Protein AF-A0A3D3B2U8-F1 (afdb_monomer_lite)

pLDDT: mean 93.52, std 4.07, range [72.19, 98.06]

Radius of gyration: 13.45 Å; chains: 1; bounding box: 21×28×35 Å

Structure (mmCIF, N/CA/C/O backbone):
data_AF-A0A3D3B2U8-F1
#
_entry.id   AF-A0A3D3B2U8-F1
#
loop_
_atom_site.group_PDB
_atom_site.id
_atom_site.type_symbol
_atom_site.label_atom_id
_atom_site.label_alt_id
_atom_site.label_comp_id
_atom_site.label_asym_id
_atom_site.label_entity_id
_atom_site.label_seq_id
_atom_site.pdbx_PDB_ins_code
_atom_site.Cartn_x
_atom_site.Cartn_y
_atom_site.Cartn_z
_atom_site.occupancy
_atom_site.B_iso_or_equiv
_atom_site.auth_seq_id
_atom_site.auth_comp_id
_atom_site.auth_asym_id
_atom_site.auth_atom_id
_atom_site.pdbx_PDB_model_num
ATOM 1 N N . VAL A 1 1 ? 7.552 -11.885 0.105 1.00 72.19 1 VAL A N 1
ATOM 2 C CA . VAL A 1 1 ? 6.424 -11.003 -0.271 1.00 72.19 1 VAL A CA 1
ATOM 3 C C . VAL A 1 1 ? 5.475 -10.994 0.912 1.00 72.19 1 VAL A C 1
ATOM 5 O O . VAL A 1 1 ? 5.379 -12.031 1.554 1.00 72.19 1 VAL A O 1
ATOM 8 N N . ALA A 1 2 ? 4.889 -9.848 1.262 1.00 87.75 2 ALA A N 1
ATOM 9 C CA . ALA A 1 2 ? 3.803 -9.808 2.239 1.00 87.75 2 ALA A CA 1
ATOM 10 C C . ALA A 1 2 ? 2.564 -10.421 1.577 1.00 87.75 2 ALA A C 1
ATOM 12 O O . ALA A 1 2 ? 2.134 -9.928 0.537 1.00 87.75 2 ALA A O 1
ATOM 13 N N . ASP A 1 3 ? 2.074 -11.534 2.110 1.00 92.19 3 ASP A N 1
ATOM 14 C CA . ASP A 1 3 ? 0.880 -12.206 1.606 1.00 92.19 3 ASP A CA 1
ATOM 15 C C . ASP A 1 3 ? -0.376 -11.728 2.350 1.00 92.19 3 ASP A C 1
ATOM 17 O O . ASP A 1 3 ? -0.327 -10.886 3.254 1.00 92.19 3 ASP A O 1
ATOM 21 N N . LEU A 1 4 ? -1.534 -12.246 1.942 1.00 94.44 4 LEU A N 1
ATOM 22 C CA . LEU A 1 4 ? -2.807 -11.842 2.527 1.00 94.44 4 LEU A CA 1
ATOM 23 C C . LEU A 1 4 ? -2.892 -12.197 4.022 1.00 94.44 4 LEU A C 1
ATOM 25 O O . LEU A 1 4 ? -3.496 -11.455 4.793 1.00 94.44 4 LEU A O 1
ATOM 29 N N . ASP A 1 5 ? -2.289 -13.312 4.442 1.00 95.62 5 ASP A N 1
ATOM 30 C CA . ASP A 1 5 ? -2.325 -13.765 5.834 1.00 95.62 5 ASP A CA 1
ATOM 31 C C . ASP A 1 5 ? -1.453 -12.885 6.733 1.00 95.62 5 ASP A C 1
ATOM 33 O O . ASP A 1 5 ? -1.897 -12.488 7.813 1.00 95.62 5 ASP A O 1
ATOM 37 N N . PHE A 1 6 ? -0.291 -12.447 6.245 1.00 95.88 6 PHE A N 1
ATOM 38 C CA . PHE A 1 6 ? 0.493 -11.406 6.901 1.00 95.88 6 PHE A CA 1
ATOM 39 C C . PHE A 1 6 ? -0.324 -10.121 7.100 1.00 95.88 6 PHE A C 1
ATOM 41 O O . PHE A 1 6 ? -0.353 -9.561 8.198 1.00 95.88 6 PHE A O 1
ATOM 48 N N . TYR A 1 7 ? -1.049 -9.661 6.073 1.00 96.38 7 TYR A N 1
ATOM 49 C CA . TYR A 1 7 ? -1.897 -8.474 6.212 1.00 96.38 7 TYR A CA 1
ATOM 50 C C . TYR A 1 7 ? -3.049 -8.675 7.207 1.00 96.38 7 TYR A C 1
ATOM 52 O O . TYR A 1 7 ? -3.376 -7.739 7.941 1.00 96.38 7 TYR A O 1
ATOM 60 N N . ARG A 1 8 ? -3.634 -9.880 7.311 1.00 96.88 8 ARG A N 1
ATOM 61 C CA . ARG A 1 8 ? -4.638 -10.183 8.354 1.00 96.88 8 ARG A CA 1
ATOM 62 C C . ARG A 1 8 ? -4.065 -9.989 9.755 1.00 96.88 8 ARG A C 1
ATOM 64 O O . ARG A 1 8 ? -4.733 -9.396 10.603 1.00 96.88 8 ARG A O 1
ATOM 71 N N . GLU A 1 9 ? -2.843 -10.457 9.998 1.00 97.31 9 GLU A N 1
ATOM 72 C CA . GLU A 1 9 ? -2.169 -10.284 11.288 1.00 97.31 9 GLU A CA 1
ATOM 73 C C . GLU A 1 9 ? -1.880 -8.808 11.583 1.00 97.31 9 GLU A C 1
ATOM 75 O O . GLU A 1 9 ? -2.148 -8.340 12.693 1.00 97.31 9 GLU A O 1
ATOM 80 N N . VAL A 1 10 ? -1.417 -8.051 10.582 1.00 96.69 10 VAL A N 1
ATOM 81 C CA . VAL A 1 10 ? -1.172 -6.605 10.701 1.00 96.69 10 VAL A CA 1
ATOM 82 C C . VAL A 1 10 ? -2.454 -5.849 11.046 1.00 96.69 10 VAL A C 1
ATOM 84 O O . VAL A 1 10 ? -2.453 -5.045 11.978 1.00 96.69 10 VAL A O 1
ATOM 87 N N . VAL A 1 11 ? -3.562 -6.121 10.350 1.00 97.06 11 VAL A N 1
ATOM 88 C CA . VAL A 1 11 ? -4.857 -5.471 10.619 1.00 97.06 11 VAL A CA 1
ATOM 89 C C . VAL A 1 11 ? -5.364 -5.827 12.017 1.00 97.06 11 VAL A C 1
ATOM 91 O O . VAL A 1 11 ? -5.809 -4.943 12.750 1.00 97.06 11 VAL A O 1
ATOM 94 N N . ALA A 1 12 ? -5.262 -7.096 12.427 1.00 97.44 12 ALA A N 1
ATOM 95 C CA . ALA A 1 12 ? -5.662 -7.527 13.766 1.00 97.44 12 ALA A CA 1
ATOM 96 C C . ALA A 1 12 ? -4.829 -6.843 14.863 1.00 97.44 12 ALA A C 1
ATOM 98 O O . ALA A 1 12 ? -5.377 -6.375 15.865 1.00 97.44 12 ALA A O 1
ATOM 99 N N . PHE A 1 13 ? -3.515 -6.742 14.659 1.00 97.81 13 PHE A N 1
ATOM 100 C CA . PHE A 1 13 ? -2.608 -6.048 15.565 1.00 97.81 13 PHE A CA 1
ATOM 101 C C . PHE A 1 13 ? -2.931 -4.552 15.647 1.00 97.81 13 PHE A C 1
ATOM 103 O O . PHE A 1 13 ? -3.103 -4.017 16.742 1.00 97.81 13 PHE A O 1
ATOM 110 N N . ALA A 1 14 ? -3.076 -3.885 14.502 1.00 97.75 14 ALA A N 1
ATOM 111 C CA . ALA A 1 14 ? -3.362 -2.458 14.446 1.00 97.75 14 ALA A CA 1
ATOM 112 C C . ALA A 1 14 ? -4.700 -2.119 15.117 1.00 97.75 14 ALA A C 1
ATOM 114 O O . ALA A 1 14 ? -4.750 -1.205 15.938 1.00 97.75 14 ALA A O 1
ATOM 115 N N . LYS A 1 15 ? -5.754 -2.913 14.877 1.00 96.62 15 LYS A N 1
ATOM 116 C CA . LYS A 1 15 ? -7.052 -2.744 15.553 1.00 96.62 15 LYS A CA 1
ATOM 117 C C . LYS A 1 15 ? -6.956 -2.932 17.064 1.00 96.62 15 LYS A C 1
ATOM 119 O O . LYS A 1 15 ? -7.550 -2.159 17.808 1.00 96.62 15 LYS A O 1
ATOM 124 N N . LYS A 1 16 ? -6.196 -3.927 17.532 1.00 97.88 16 LYS A N 1
ATOM 125 C CA . LYS A 1 16 ? -5.999 -4.176 18.971 1.00 97.88 16 LYS A CA 1
ATOM 126 C C . LYS A 1 16 ? -5.309 -3.007 19.683 1.00 97.88 16 LYS A C 1
ATOM 128 O O . LYS A 1 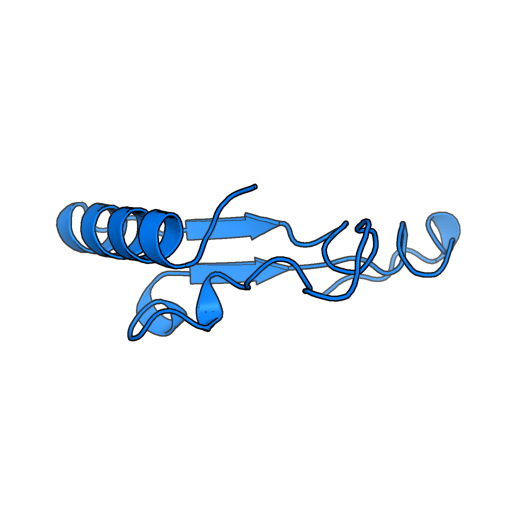16 ? -5.544 -2.803 20.871 1.00 97.88 16 LYS A O 1
ATOM 133 N N . HIS A 1 17 ? -4.442 -2.290 18.977 1.00 98.06 17 HIS A N 1
ATOM 134 C CA . HIS A 1 17 ? -3.595 -1.239 19.537 1.00 98.06 17 HIS A CA 1
ATOM 135 C C . HIS A 1 17 ? -4.003 0.178 19.112 1.00 98.06 17 HIS A C 1
ATOM 137 O O . HIS A 1 17 ? -3.257 1.114 19.383 1.00 98.06 17 HIS A O 1
ATOM 143 N N . GLU A 1 18 ? -5.162 0.332 18.464 1.00 96.94 18 GLU A N 1
ATOM 144 C CA . GLU A 1 18 ? -5.682 1.620 17.981 1.00 96.94 18 GLU A CA 1
ATOM 145 C C . GLU A 1 18 ? -4.681 2.360 17.071 1.00 96.94 18 GLU A C 1
ATOM 147 O O . GLU A 1 18 ? -4.495 3.574 17.152 1.00 96.94 18 GLU A O 1
ATOM 152 N N . LEU A 1 19 ? -4.009 1.603 16.197 1.00 97.81 19 LEU A N 1
ATOM 153 C CA . LEU A 1 19 ? -3.014 2.117 15.259 1.00 97.81 19 LEU A CA 1
ATOM 154 C C . LEU A 1 19 ? -3.611 2.323 13.867 1.00 97.81 19 LEU A C 1
ATOM 156 O O . LEU A 1 19 ? -4.456 1.551 13.414 1.00 97.81 19 LEU A O 1
ATOM 160 N N . ILE A 1 20 ? -3.085 3.326 13.166 1.00 97.38 20 ILE A N 1
ATOM 161 C CA . ILE A 1 20 ? -3.327 3.542 11.738 1.00 97.38 20 ILE A CA 1
ATOM 162 C C . ILE A 1 20 ? -2.199 2.883 10.946 1.00 97.38 20 ILE A C 1
ATOM 164 O O . ILE A 1 20 ? -1.025 3.011 11.305 1.00 97.38 20 ILE A O 1
ATOM 168 N N . VAL A 1 21 ? -2.549 2.207 9.854 1.00 97.44 21 VAL A N 1
ATOM 169 C CA . VAL A 1 21 ? -1.593 1.597 8.928 1.00 97.44 21 VAL A CA 1
ATOM 170 C C . VAL A 1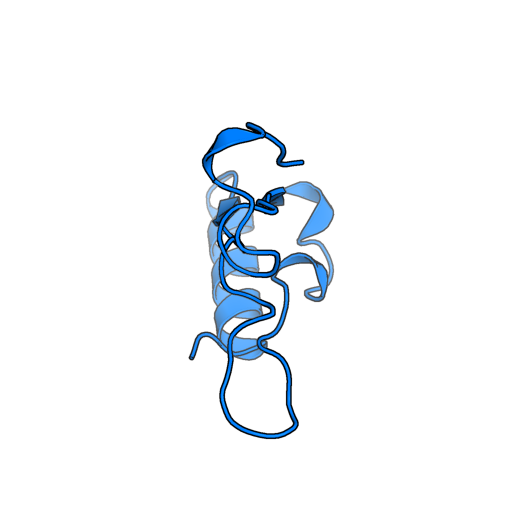 21 ? -1.487 2.445 7.668 1.00 97.44 21 VAL A C 1
ATOM 172 O O . VAL A 1 21 ? -2.483 2.760 7.025 1.00 97.44 21 VAL A O 1
ATOM 175 N N . LEU A 1 22 ? -0.263 2.810 7.308 1.00 96.56 22 LEU A N 1
ATOM 176 C CA . LEU A 1 22 ? 0.052 3.507 6.067 1.00 96.56 22 LEU A CA 1
ATOM 177 C C . LEU A 1 22 ? 0.767 2.521 5.139 1.00 96.56 22 LEU A C 1
ATOM 179 O O . LEU A 1 22 ? 1.878 2.088 5.445 1.00 96.56 22 LEU A O 1
ATOM 183 N N . SER A 1 23 ? 0.106 2.136 4.049 1.00 94.94 23 SER A N 1
ATOM 184 C CA . SER A 1 23 ? 0.581 1.144 3.081 1.00 94.94 23 SER A CA 1
ATOM 185 C C . SER A 1 23 ? 1.099 1.840 1.821 1.00 94.94 23 SER A C 1
ATOM 187 O O . SER A 1 23 ? 0.338 2.498 1.116 1.00 94.94 23 SER A O 1
ATOM 189 N N . ASP A 1 24 ? 2.400 1.716 1.549 1.00 94.38 24 ASP A N 1
ATOM 190 C CA . ASP A 1 24 ? 3.038 2.256 0.342 1.00 94.38 24 ASP A CA 1
ATOM 191 C C . ASP A 1 24 ? 3.088 1.181 -0.755 1.00 94.38 24 ASP A C 1
ATOM 193 O O . ASP A 1 24 ? 3.856 0.218 -0.665 1.00 94.38 24 ASP A O 1
ATOM 197 N N . LEU A 1 25 ? 2.283 1.364 -1.804 1.00 91.62 25 LEU A N 1
ATOM 198 C CA . LEU A 1 25 ? 2.180 0.474 -2.963 1.00 91.62 25 LEU A CA 1
ATOM 199 C C . LEU A 1 25 ? 2.869 1.026 -4.222 1.00 91.62 25 LEU A C 1
ATOM 201 O O . LEU A 1 25 ? 2.503 0.675 -5.346 1.00 91.62 25 LEU A O 1
ATOM 205 N N . ALA A 1 26 ? 3.916 1.847 -4.080 1.00 88.62 26 ALA A N 1
ATOM 206 C CA . ALA A 1 26 ? 4.657 2.414 -5.215 1.00 88.62 26 ALA A CA 1
ATOM 207 C C . ALA A 1 26 ? 5.197 1.388 -6.237 1.00 88.62 26 ALA A C 1
ATOM 209 O O . ALA A 1 26 ? 5.467 1.761 -7.377 1.00 88.62 26 ALA A O 1
ATOM 210 N N . TYR A 1 27 ? 5.391 0.123 -5.845 1.00 87.81 27 TYR A N 1
ATOM 211 C CA . TYR A 1 27 ? 5.927 -0.946 -6.703 1.00 87.81 27 TYR A CA 1
ATOM 212 C C . TYR A 1 27 ? 4.937 -2.087 -6.962 1.00 87.81 27 TYR A C 1
ATOM 214 O O . TYR A 1 27 ? 5.337 -3.113 -7.503 1.00 87.81 27 TYR A O 1
ATOM 222 N N . ALA A 1 28 ? 3.661 -1.937 -6.597 1.00 87.94 28 ALA A N 1
ATOM 223 C CA . ALA A 1 28 ? 2.686 -3.028 -6.679 1.00 87.94 28 ALA A CA 1
ATOM 224 C C . ALA A 1 28 ? 2.483 -3.579 -8.100 1.00 87.94 28 ALA A C 1
ATOM 226 O O . ALA A 1 28 ? 2.176 -4.751 -8.273 1.00 87.94 28 ALA A O 1
ATOM 227 N N . GLU A 1 29 ? 2.715 -2.760 -9.127 1.00 87.75 29 GLU A N 1
ATOM 228 C CA . GLU A 1 29 ? 2.621 -3.177 -10.531 1.00 87.75 29 GLU A CA 1
ATOM 229 C C . GLU A 1 29 ? 3.956 -3.676 -11.120 1.00 87.75 29 GLU A C 1
ATOM 231 O O . GLU A 1 29 ? 4.015 -4.073 -12.281 1.00 87.75 29 GLU A O 1
ATOM 236 N N . ILE A 1 30 ? 5.042 -3.679 -10.335 1.00 91.25 30 ILE A N 1
ATOM 237 C CA . ILE A 1 30 ? 6.364 -4.169 -10.749 1.00 91.25 30 ILE A CA 1
ATOM 238 C C . ILE A 1 30 ? 6.692 -5.425 -9.942 1.00 91.25 30 ILE A C 1
ATOM 240 O O . ILE A 1 30 ? 7.314 -5.372 -8.880 1.00 91.25 30 ILE A O 1
ATOM 244 N N . TYR A 1 31 ? 6.289 -6.574 -10.473 1.00 91.25 31 TYR A N 1
ATOM 245 C CA . TYR A 1 31 ? 6.535 -7.886 -9.881 1.00 91.25 31 TYR A CA 1
ATOM 246 C C . TYR A 1 31 ? 6.882 -8.916 -10.961 1.00 91.25 31 TYR A C 1
ATOM 248 O O . TYR A 1 31 ? 6.696 -8.691 -12.156 1.00 91.25 31 TYR A O 1
ATOM 256 N N . PHE A 1 32 ? 7.426 -10.054 -10.534 1.00 91.00 32 PHE A N 1
ATOM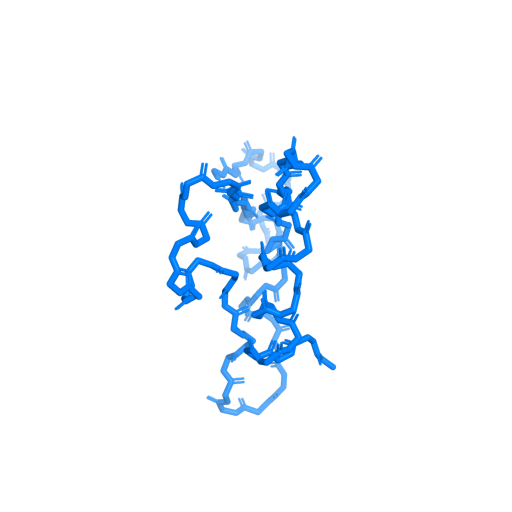 257 C CA . PHE A 1 32 ? 7.738 -11.174 -11.417 1.00 91.00 32 PHE A CA 1
ATOM 258 C C . PHE A 1 32 ? 6.665 -12.256 -11.281 1.00 91.00 32 PHE A C 1
ATOM 260 O O . PHE A 1 32 ? 6.289 -12.606 -10.166 1.00 91.00 32 PHE A O 1
ATOM 267 N N . GLY A 1 33 ? 6.222 -12.826 -12.404 1.00 89.81 33 GLY A N 1
ATOM 268 C CA . GLY A 1 33 ? 5.194 -13.870 -12.437 1.00 89.81 33 GLY A CA 1
ATOM 269 C C . GLY A 1 33 ? 3.832 -13.348 -12.895 1.00 89.81 33 GLY A C 1
ATOM 270 O O . GLY A 1 33 ? 3.749 -12.315 -13.553 1.00 89.81 33 GLY A O 1
ATOM 271 N N . THR A 1 34 ? 2.774 -14.102 -12.597 1.00 87.50 34 THR A N 1
ATOM 272 C CA . THR A 1 3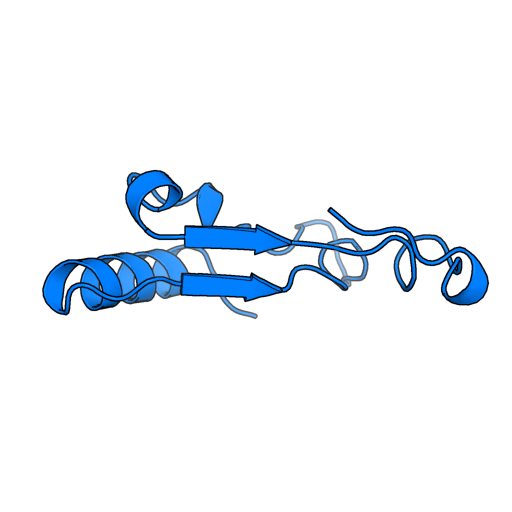4 ? 1.392 -13.788 -13.007 1.00 87.50 34 THR A CA 1
ATOM 273 C C . THR A 1 34 ? 0.509 -13.315 -11.860 1.00 87.50 34 THR A C 1
ATOM 275 O O . THR A 1 34 ? -0.587 -12.827 -12.109 1.00 87.50 34 THR A O 1
ATOM 278 N N . GLU A 1 35 ? 0.949 -13.506 -10.618 1.00 89.38 35 GLU A N 1
ATOM 279 C CA . GLU A 1 35 ? 0.173 -13.155 -9.435 1.00 89.38 35 GLU A CA 1
ATOM 280 C C . GLU A 1 35 ? 0.639 -11.796 -8.901 1.00 89.38 35 GLU A C 1
ATOM 282 O O . GLU A 1 35 ? 1.819 -11.659 -8.559 1.00 89.38 35 GLU A O 1
ATOM 287 N N . PRO A 1 36 ? -0.244 -10.783 -8.871 1.00 89.62 36 PRO A N 1
ATOM 288 C CA . PRO A 1 36 ? 0.101 -9.484 -8.322 1.00 89.62 36 PRO A CA 1
ATOM 289 C C . PRO A 1 36 ? 0.296 -9.565 -6.801 1.00 89.62 36 PRO A C 1
ATOM 291 O O . PRO A 1 36 ? -0.341 -10.388 -6.139 1.00 89.62 36 PRO A O 1
ATOM 294 N N . PRO A 1 37 ? 1.155 -8.710 -6.220 1.00 91.88 37 PRO A N 1
ATOM 295 C CA . PRO A 1 37 ? 1.228 -8.568 -4.774 1.00 91.88 37 PRO A CA 1
ATOM 296 C C . PRO A 1 37 ? -0.129 -8.090 -4.224 1.00 91.88 37 PRO A C 1
ATOM 298 O O . PRO A 1 37 ? -0.750 -7.218 -4.838 1.00 91.88 37 PRO A O 1
ATOM 301 N N . PRO A 1 38 ? -0.584 -8.633 -3.083 1.00 93.56 38 PRO A N 1
ATOM 302 C CA . PRO A 1 38 ? -1.875 -8.267 -2.516 1.00 93.56 38 PRO A CA 1
ATOM 303 C C . PRO A 1 38 ? -1.864 -6.844 -1.946 1.00 93.56 38 PRO A C 1
ATOM 305 O O . PRO A 1 38 ? -0.839 -6.364 -1.455 1.00 93.56 38 PRO A O 1
ATOM 308 N N . SER A 1 39 ? -3.025 -6.192 -1.967 1.00 94.50 39 SER A N 1
ATOM 309 C CA . SER A 1 39 ? -3.280 -4.931 -1.263 1.00 94.50 39 SER A CA 1
ATOM 310 C C . SER A 1 39 ? -3.708 -5.197 0.180 1.00 94.50 39 SER A C 1
ATOM 312 O O . SER A 1 39 ? -4.455 -6.140 0.461 1.00 94.50 39 SER A O 1
ATOM 314 N N . ILE A 1 40 ? -3.309 -4.326 1.118 1.00 95.56 40 ILE A N 1
ATOM 315 C CA . ILE A 1 40 ? -3.797 -4.428 2.505 1.00 95.56 40 ILE A CA 1
ATOM 316 C C . ILE A 1 40 ? -5.317 -4.234 2.572 1.00 95.56 40 ILE A C 1
ATOM 318 O O . ILE A 1 40 ? -5.975 -4.772 3.463 1.00 95.56 40 ILE A O 1
ATOM 322 N N . LEU A 1 41 ? -5.883 -3.487 1.618 1.00 95.44 41 LEU A N 1
ATOM 323 C CA . LEU A 1 41 ? -7.307 -3.165 1.564 1.00 95.44 41 LEU A CA 1
ATOM 324 C C . LEU A 1 41 ? -8.174 -4.367 1.160 1.00 95.44 41 LEU A C 1
ATOM 326 O O . LEU A 1 41 ? -9.389 -4.327 1.350 1.00 95.44 41 LEU A O 1
ATOM 330 N N . GLU A 1 42 ? -7.571 -5.457 0.675 1.00 95.69 42 GLU A N 1
ATOM 331 C CA . GLU A 1 42 ? -8.263 -6.733 0.456 1.00 95.69 42 GLU A CA 1
ATOM 332 C C . GLU A 1 42 ? -8.650 -7.423 1.774 1.00 95.69 42 GLU A C 1
ATOM 334 O O . GLU A 1 42 ? -9.558 -8.260 1.803 1.00 95.69 42 GLU A O 1
ATOM 339 N N . VAL A 1 43 ? -7.993 -7.078 2.887 1.00 96.75 43 VAL A N 1
ATOM 340 C CA . VAL A 1 43 ? -8.300 -7.655 4.198 1.00 96.75 43 VAL A CA 1
ATOM 341 C C . VAL A 1 43 ? -9.579 -7.029 4.773 1.00 96.75 43 VAL A C 1
ATOM 343 O O . VAL A 1 43 ? -9.660 -5.807 4.934 1.00 96.75 43 VAL A O 1
ATOM 346 N N . PRO A 1 44 ? -10.583 -7.838 5.173 1.00 96.44 44 PRO A N 1
ATOM 347 C CA . PRO A 1 44 ? -11.806 -7.322 5.778 1.00 96.44 44 PRO A CA 1
ATOM 348 C C . PRO A 1 44 ? -11.539 -6.438 7.002 1.00 96.44 44 PRO A C 1
ATOM 350 O O . PRO A 1 44 ? -10.884 -6.843 7.963 1.00 96.44 44 PRO A O 1
ATOM 353 N N . GLY A 1 45 ? -12.083 -5.222 6.977 1.00 94.75 45 GLY A N 1
ATOM 354 C CA . GLY A 1 45 ? -11.909 -4.234 8.042 1.00 94.75 45 GLY A CA 1
ATOM 355 C C . GLY A 1 45 ? -10.591 -3.455 7.992 1.00 94.75 45 GLY A C 1
ATOM 356 O O . GLY A 1 45 ? -10.365 -2.638 8.882 1.00 94.75 45 GLY A O 1
ATOM 357 N N . ALA A 1 46 ? -9.737 -3.662 6.984 1.00 96.56 46 ALA A N 1
ATOM 358 C CA . ALA A 1 46 ? -8.558 -2.823 6.768 1.00 96.56 46 ALA A CA 1
ATOM 359 C C . ALA A 1 46 ? -8.944 -1.374 6.441 1.00 96.56 46 ALA A C 1
ATOM 361 O O . ALA A 1 46 ? -8.328 -0.459 6.967 1.00 96.56 46 ALA A O 1
ATOM 362 N N . MET A 1 47 ? -10.016 -1.161 5.667 1.00 96.44 47 MET A N 1
ATOM 363 C CA . MET A 1 47 ? -10.520 0.173 5.294 1.00 96.44 47 MET A CA 1
ATOM 364 C C . MET A 1 47 ? -10.837 1.089 6.490 1.00 96.44 47 MET A C 1
ATOM 366 O O . MET A 1 47 ? -10.860 2.305 6.333 1.00 96.44 47 MET A O 1
ATOM 370 N N . ASP A 1 48 ? -11.071 0.528 7.682 1.00 96.06 48 ASP A N 1
ATOM 371 C CA . ASP A 1 48 ? -11.359 1.308 8.892 1.00 96.06 48 ASP A CA 1
ATOM 372 C C . ASP A 1 48 ? -10.097 1.956 9.493 1.00 96.06 48 ASP A C 1
ATOM 374 O O . ASP A 1 48 ? -10.197 2.918 10.252 1.00 96.06 48 ASP A O 1
ATOM 378 N N . ILE A 1 49 ? -8.916 1.383 9.222 1.00 96.94 49 ILE A N 1
ATOM 379 C CA . ILE A 1 49 ? -7.655 1.692 9.922 1.00 96.94 49 ILE A CA 1
ATOM 380 C C . ILE A 1 49 ? -6.445 1.838 8.994 1.00 96.94 49 ILE A C 1
ATOM 382 O O . ILE A 1 49 ? -5.367 2.196 9.464 1.00 96.94 49 ILE A O 1
ATOM 386 N N . ALA A 1 50 ? -6.585 1.553 7.700 1.00 97.12 50 ALA A N 1
ATOM 387 C CA . ALA A 1 50 ? -5.504 1.584 6.728 1.00 97.12 50 ALA A CA 1
ATOM 388 C C . ALA A 1 50 ? -5.752 2.634 5.644 1.00 97.12 50 ALA A C 1
ATOM 390 O O . ALA A 1 50 ? -6.861 2.780 5.134 1.00 97.12 50 ALA A O 1
ATOM 391 N N . VAL A 1 51 ? -4.682 3.326 5.261 1.00 96.56 51 VAL A N 1
ATOM 392 C CA . VAL A 1 51 ? -4.620 4.157 4.059 1.00 96.56 51 VAL A CA 1
ATOM 393 C C . VAL A 1 51 ? -3.545 3.576 3.163 1.00 96.56 51 VAL A C 1
ATOM 395 O O . VAL A 1 51 ? -2.429 3.316 3.613 1.00 96.56 51 VAL A O 1
ATOM 398 N N . GLU A 1 52 ? -3.884 3.385 1.899 1.00 94.81 52 GLU A N 1
ATOM 399 C CA . GLU A 1 52 ? -2.963 2.919 0.877 1.00 94.81 52 GLU A CA 1
ATOM 400 C C . GLU A 1 52 ? -2.695 4.043 -0.115 1.00 94.81 52 GLU A C 1
ATOM 402 O O . GLU A 1 52 ? -3.625 4.748 -0.502 1.00 94.81 52 GLU A O 1
ATOM 407 N N . PHE A 1 53 ? -1.433 4.223 -0.493 1.00 94.44 53 PHE A N 1
ATOM 408 C CA . PHE A 1 53 ? -1.033 5.219 -1.478 1.00 94.44 53 PHE A CA 1
ATOM 409 C C . PHE A 1 53 ? -0.038 4.636 -2.470 1.00 94.44 53 PHE A C 1
ATOM 411 O O . PHE A 1 53 ? 0.733 3.722 -2.166 1.00 94.44 53 PHE A O 1
ATOM 418 N N . THR A 1 54 ? -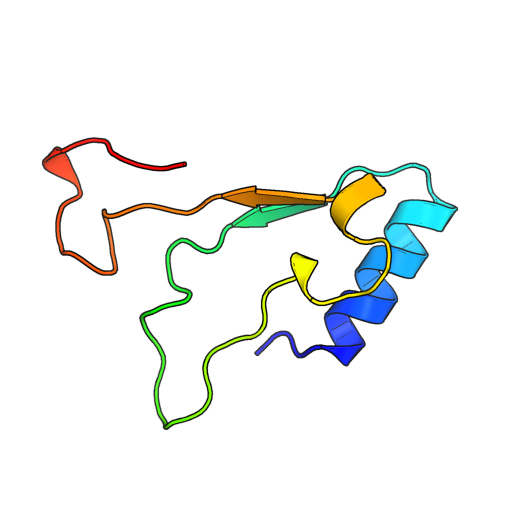0.040 5.186 -3.678 1.00 93.94 54 THR A N 1
ATOM 419 C CA . THR A 1 54 ? 0.834 4.763 -4.770 1.00 93.94 54 THR A CA 1
ATOM 420 C C . THR A 1 54 ? 1.342 5.951 -5.593 1.00 93.94 54 THR A C 1
ATOM 422 O O . THR A 1 54 ? 1.017 7.117 -5.356 1.00 93.94 54 THR A O 1
ATOM 425 N N . THR A 1 55 ? 2.212 5.679 -6.567 1.00 94.06 55 THR A N 1
ATOM 426 C CA . THR A 1 55 ? 2.801 6.694 -7.446 1.00 94.06 55 THR A CA 1
ATOM 427 C C . THR A 1 55 ? 2.968 6.195 -8.873 1.00 94.06 55 THR A C 1
ATOM 429 O O . THR A 1 55 ? 3.372 5.062 -9.120 1.00 94.06 55 THR A O 1
ATOM 432 N N . LEU A 1 56 ? 2.802 7.104 -9.837 1.00 93.25 56 LEU A N 1
ATOM 433 C CA . LEU A 1 56 ? 3.116 6.829 -11.243 1.00 93.25 56 LEU A CA 1
ATOM 434 C C . LEU A 1 56 ? 4.630 6.830 -11.533 1.00 93.25 56 LEU A C 1
ATOM 436 O O . LEU A 1 56 ? 5.066 6.533 -12.645 1.00 93.25 56 LEU A O 1
ATOM 440 N N . SER A 1 57 ? 5.460 7.159 -10.538 1.00 92.19 57 SER A N 1
ATOM 441 C CA . SER A 1 57 ? 6.911 7.291 -10.704 1.00 92.19 57 SER A CA 1
ATOM 442 C C . SER A 1 57 ? 7.592 6.003 -11.158 1.00 92.19 57 SER A C 1
ATOM 444 O O . SER A 1 57 ? 8.609 6.073 -11.848 1.00 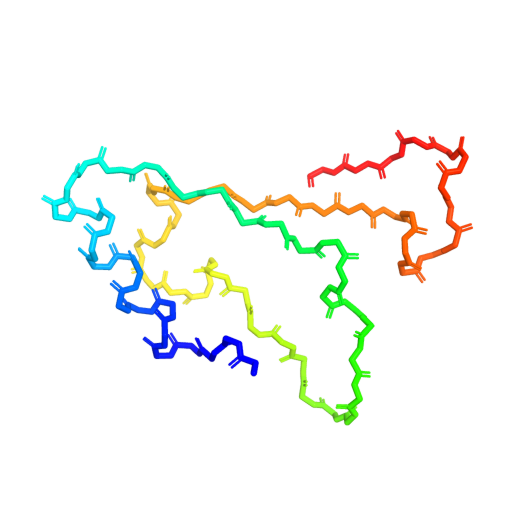92.19 57 SER A O 1
ATOM 446 N N . LYS A 1 58 ? 7.083 4.844 -10.723 1.00 89.19 58 LYS A N 1
ATOM 447 C CA . LYS A 1 58 ? 7.732 3.544 -10.927 1.00 89.19 58 LYS A CA 1
ATOM 448 C C . LYS A 1 58 ? 7.089 2.801 -12.081 1.00 89.19 58 LYS A C 1
ATOM 450 O O . LYS A 1 58 ? 7.750 2.596 -13.092 1.00 89.19 58 LYS A O 1
ATOM 455 N N . THR A 1 59 ? 5.801 2.502 -11.958 1.00 90.00 59 THR A N 1
ATOM 456 C CA . THR A 1 59 ? 5.031 1.759 -12.959 1.00 90.00 59 THR A CA 1
ATOM 457 C C . THR A 1 59 ? 5.081 2.407 -14.341 1.00 90.00 59 THR A C 1
ATOM 459 O O . THR A 1 59 ? 5.287 1.723 -15.337 1.00 90.00 59 THR A O 1
ATOM 462 N N . TYR A 1 60 ? 4.959 3.736 -14.406 1.00 91.75 60 TYR A N 1
ATOM 463 C CA . TYR A 1 60 ? 4.834 4.466 -15.672 1.00 91.75 60 TYR A CA 1
ATOM 464 C C . TYR A 1 60 ? 6.091 5.257 -16.053 1.00 91.75 60 TYR A C 1
ATOM 466 O O . TYR A 1 60 ? 6.065 6.016 -17.017 1.00 91.75 60 TYR A O 1
ATOM 474 N N . ALA A 1 61 ? 7.196 5.115 -15.310 1.00 91.94 61 ALA A N 1
ATOM 475 C CA . ALA A 1 61 ? 8.418 5.900 -15.513 1.00 91.94 61 ALA A CA 1
ATOM 476 C C . ALA A 1 61 ? 8.171 7.429 -15.557 1.00 91.94 61 ALA A C 1
ATOM 478 O O . ALA A 1 61 ? 8.822 8.160 -16.306 1.00 91.94 61 ALA A O 1
ATOM 479 N N . MET A 1 62 ? 7.257 7.933 -14.713 1.00 94.62 62 MET A N 1
ATOM 480 C CA . MET A 1 62 ? 6.880 9.356 -14.635 1.00 94.62 62 MET A CA 1
ATOM 481 C C . MET A 1 62 ? 7.375 10.086 -13.362 1.00 94.62 62 MET A C 1
ATOM 483 O O . MET A 1 62 ? 6.634 10.899 -12.801 1.00 94.62 62 MET A O 1
ATOM 487 N N . PRO A 1 63 ? 8.612 9.885 -12.858 1.00 90.69 63 PRO A N 1
ATOM 488 C CA . PRO A 1 63 ? 9.033 10.478 -11.582 1.00 90.69 63 PRO A CA 1
ATOM 489 C C . PRO A 1 63 ? 9.038 12.018 -11.587 1.00 90.69 63 PRO A C 1
ATOM 491 O O . PRO A 1 63 ? 8.848 12.647 -10.543 1.00 90.69 63 PRO A O 1
ATOM 494 N N . GLY A 1 64 ? 9.223 12.637 -12.759 1.00 94.50 64 GLY A N 1
ATOM 495 C CA . GLY A 1 64 ? 9.214 14.095 -12.932 1.00 94.50 64 GLY A CA 1
ATOM 496 C C . GLY A 1 64 ? 7.824 14.739 -12.939 1.00 94.50 64 GLY A C 1
ATOM 497 O O . GLY A 1 64 ? 7.727 15.949 -12.782 1.00 94.50 64 GLY A O 1
ATOM 498 N N . TRP A 1 65 ? 6.752 13.955 -13.085 1.00 93.75 65 TRP A N 1
ATOM 499 C CA . TRP A 1 65 ? 5.383 14.471 -13.227 1.00 93.75 65 TRP A CA 1
ATOM 500 C C . TRP A 1 65 ? 4.697 14.711 -11.883 1.00 93.75 65 TRP A C 1
ATOM 502 O O . TRP A 1 65 ? 3.700 15.420 -11.822 1.00 93.75 65 TRP A O 1
ATOM 512 N N . ARG A 1 66 ? 5.265 14.154 -10.804 1.00 91.75 66 ARG A N 1
ATOM 513 C CA . ARG A 1 66 ? 4.831 14.381 -9.416 1.00 91.75 66 ARG A CA 1
ATOM 514 C C . ARG A 1 66 ? 3.362 14.004 -9.182 1.00 91.75 66 ARG A C 1
ATOM 516 O O . ARG A 1 66 ? 2.618 14.760 -8.570 1.00 91.75 66 ARG A O 1
ATOM 523 N N . VAL A 1 67 ? 2.976 12.812 -9.646 1.00 91.31 67 VAL A N 1
ATOM 524 C CA . VAL A 1 67 ? 1.623 12.263 -9.479 1.00 91.31 67 VAL A CA 1
ATOM 525 C C . VAL A 1 67 ? 1.649 11.008 -8.601 1.00 91.31 67 VAL A C 1
ATOM 527 O O . VAL A 1 67 ? 2.419 10.068 -8.838 1.00 91.31 67 VAL A O 1
ATOM 530 N N . GLY A 1 68 ? 0.790 11.012 -7.588 1.00 90.94 68 GLY A N 1
ATOM 531 C CA . GLY A 1 68 ? 0.483 9.908 -6.683 1.00 90.94 68 GLY A CA 1
ATOM 532 C C . GLY A 1 68 ? -0.871 10.165 -6.026 1.00 90.94 68 GLY A C 1
ATOM 533 O O . GLY A 1 68 ? -1.365 11.296 -6.085 1.00 90.94 68 GLY A O 1
ATOM 534 N N . PHE A 1 69 ? -1.472 9.124 -5.469 1.00 88.44 69 PHE A N 1
ATOM 535 C CA . PHE A 1 69 ? -2.778 9.164 -4.816 1.00 88.44 69 PHE A CA 1
ATOM 536 C C . PHE A 1 69 ? -2.863 8.075 -3.755 1.00 88.44 69 PHE A C 1
ATOM 538 O O . PHE A 1 69 ? -2.077 7.105 -3.863 1.00 88.44 69 PHE A O 1
#

Sequence (69 aa):
VADLDFYREVVAFAKKHELIVLSDLAYAEIYFGTEPPPSILEVPGAMDIAVEFTTLSKTYAMPGWRVGF

Secondary structure (DSSP, 8-state):
---HHHHHHHHHHHHHTT--EEEE-TTTT--SSSSPPPPGGGSTTGGGTEEEE-BHHHHTS-GGG--B-

Foldseek 3Di:
DCAQVNLLVVQVVCVVVVAAAEAECQCQVPDDDDDTHDDSVVHPPNVVRYDYKYACCPVVVPVVVPDMD